Protein AF-A0A5C9BZX3-F1 (afdb_monomer)

Structure (mmCIF, N/CA/C/O backbone):
data_AF-A0A5C9BZX3-F1
#
_entry.id   AF-A0A5C9BZX3-F1
#
loop_
_atom_site.group_PDB
_atom_site.id
_atom_site.type_symbol
_atom_site.label_atom_id
_atom_site.label_alt_id
_atom_site.label_comp_id
_atom_site.label_asym_id
_atom_site.label_entity_id
_atom_site.label_seq_id
_atom_site.pdbx_PDB_ins_code
_atom_site.Cartn_x
_atom_site.Cartn_y
_atom_site.Cartn_z
_atom_site.occupancy
_atom_site.B_iso_or_equiv
_atom_site.auth_seq_id
_atom_site.auth_comp_id
_atom_site.auth_asym_id
_atom_site.auth_atom_id
_atom_site.pdbx_PDB_model_num
ATOM 1 N N . LEU A 1 1 ? -13.159 3.034 33.542 1.00 77.69 1 LEU A N 1
ATOM 2 C CA . LEU A 1 1 ? -13.003 3.733 34.839 1.00 77.69 1 LEU A CA 1
ATOM 3 C C . LEU A 1 1 ? -12.053 2.926 35.708 1.00 77.69 1 LEU A C 1
ATOM 5 O O . LEU A 1 1 ? -12.231 1.717 35.798 1.00 77.69 1 LEU A O 1
ATOM 9 N N . GLU A 1 2 ? -11.018 3.555 36.264 1.00 77.38 2 GLU A N 1
ATOM 10 C CA . GLU A 1 2 ? -10.051 2.894 37.152 1.00 77.38 2 GLU A CA 1
ATOM 11 C C . GLU A 1 2 ? -10.348 3.254 38.601 1.00 77.38 2 GLU A C 1
ATOM 13 O O . GLU A 1 2 ? -10.505 4.427 38.931 1.00 77.38 2 GLU A O 1
ATOM 18 N N . VAL A 1 3 ? -10.461 2.235 39.448 1.00 76.75 3 VAL A N 1
ATOM 19 C CA . VAL A 1 3 ? -10.886 2.379 40.839 1.00 76.75 3 VAL A CA 1
ATOM 20 C C . VAL A 1 3 ? -9.909 1.618 41.717 1.00 76.75 3 VAL A C 1
ATOM 22 O O . VAL A 1 3 ? -9.543 0.479 41.426 1.00 76.75 3 VAL A O 1
ATOM 25 N N . THR A 1 4 ? -9.462 2.247 42.799 1.00 78.81 4 THR A N 1
ATOM 26 C CA . THR A 1 4 ? -8.576 1.594 43.770 1.00 78.81 4 THR A CA 1
ATOM 27 C C . THR A 1 4 ? -9.329 0.512 44.545 1.00 78.81 4 THR A C 1
ATOM 29 O O . THR A 1 4 ? -10.531 0.638 44.785 1.00 78.81 4 THR A O 1
ATOM 32 N N . ALA A 1 5 ? -8.632 -0.535 44.999 1.00 70.56 5 ALA A N 1
ATOM 33 C CA . ALA A 1 5 ? -9.259 -1.623 45.762 1.00 70.56 5 ALA A CA 1
ATOM 34 C C . ALA A 1 5 ? -10.032 -1.122 47.005 1.00 70.56 5 ALA A C 1
ATOM 36 O O . ALA A 1 5 ? -11.088 -1.649 47.341 1.00 70.56 5 ALA A O 1
ATOM 37 N N . ALA A 1 6 ? -9.558 -0.043 47.641 1.00 73.75 6 ALA A N 1
ATOM 38 C CA . ALA A 1 6 ? -10.208 0.586 48.793 1.00 73.75 6 ALA A CA 1
ATOM 39 C C . ALA A 1 6 ? -11.551 1.271 48.463 1.00 73.75 6 ALA A C 1
ATOM 41 O O . ALA A 1 6 ? -12.375 1.486 49.351 1.00 73.75 6 ALA A O 1
ATOM 42 N N . GLN A 1 7 ? -11.783 1.631 47.198 1.00 75.00 7 GLN A N 1
ATOM 43 C CA . GLN A 1 7 ? -13.000 2.303 46.732 1.00 75.00 7 GLN A CA 1
ATOM 44 C C . GLN A 1 7 ? -13.955 1.362 45.985 1.00 75.00 7 GLN A C 1
ATOM 46 O O . GLN A 1 7 ? -15.077 1.763 45.685 1.00 75.00 7 GLN A O 1
ATOM 51 N N . ALA A 1 8 ? -13.558 0.108 45.740 1.00 70.50 8 ALA A N 1
ATOM 52 C CA . ALA A 1 8 ? -14.350 -0.874 44.997 1.00 70.50 8 ALA A CA 1
ATOM 53 C C . ALA A 1 8 ? -15.728 -1.155 45.631 1.00 70.50 8 ALA A C 1
ATOM 55 O O . ALA A 1 8 ? -16.701 -1.353 44.914 1.00 70.50 8 ALA A O 1
ATOM 56 N N . ALA A 1 9 ? -15.847 -1.084 46.963 1.00 75.31 9 ALA A N 1
ATOM 57 C CA . ALA A 1 9 ? -17.119 -1.265 47.676 1.00 75.31 9 ALA A CA 1
ATOM 58 C C . ALA A 1 9 ? -18.131 -0.116 47.473 1.00 75.31 9 ALA A C 1
ATOM 60 O O . ALA A 1 9 ? -19.289 -0.250 47.853 1.00 75.31 9 ALA A O 1
ATOM 61 N N . LYS A 1 10 ? -17.702 1.021 46.905 1.00 79.38 10 LYS A N 1
ATOM 62 C CA . LYS A 1 10 ? -18.558 2.184 46.604 1.00 79.38 10 LYS A CA 1
ATOM 63 C C . LYS A 1 10 ? -19.011 2.222 45.143 1.00 79.38 10 LYS A C 1
ATOM 65 O O . LYS A 1 10 ? -19.622 3.203 44.726 1.00 79.38 10 LYS A O 1
ATOM 70 N N . ILE A 1 11 ? -18.667 1.199 44.362 1.00 79.12 11 ILE A N 1
ATOM 71 C CA . ILE A 1 11 ? -19.016 1.128 42.948 1.00 79.12 11 ILE A CA 1
ATOM 72 C C . ILE A 1 11 ? -20.469 0.665 42.803 1.00 79.12 11 ILE A C 1
ATOM 74 O O . ILE A 1 11 ? -20.848 -0.324 43.436 1.00 79.12 11 ILE A O 1
ATOM 78 N N . PRO A 1 12 ? -21.284 1.361 41.993 1.00 82.69 12 PRO A N 1
ATOM 79 C CA . PRO A 1 12 ? -22.653 0.942 41.733 1.00 82.69 12 PRO A CA 1
ATOM 80 C C . PRO A 1 12 ? -22.733 -0.463 41.100 1.00 82.69 12 PRO A C 1
ATOM 82 O O . PRO A 1 12 ? -21.843 -0.835 40.329 1.00 82.69 12 PRO A O 1
ATOM 85 N N . PRO A 1 13 ? -23.776 -1.262 41.395 1.00 80.62 13 PRO A N 1
ATOM 86 C CA . PRO A 1 13 ? -23.888 -2.650 40.933 1.00 80.62 13 PRO A CA 1
ATOM 87 C C . PRO A 1 13 ? -24.001 -2.796 39.407 1.00 80.62 13 PRO A C 1
ATOM 89 O O . PRO A 1 13 ? -23.706 -3.861 38.872 1.00 80.62 13 PRO A O 1
ATOM 92 N N . GLU A 1 14 ? -24.410 -1.745 38.698 1.00 81.88 14 GLU A N 1
ATOM 93 C CA . GLU A 1 14 ? -24.511 -1.713 37.238 1.00 81.88 14 GLU A CA 1
ATOM 94 C C . GLU A 1 14 ? -23.150 -1.641 36.525 1.00 81.88 14 GLU A C 1
ATOM 96 O O . GLU A 1 14 ? -23.068 -1.845 35.313 1.00 81.88 14 GLU A O 1
ATOM 101 N N . TYR A 1 15 ? -22.065 -1.379 37.258 1.00 84.00 15 TYR A N 1
ATOM 102 C CA . TYR A 1 15 ? -20.719 -1.338 36.699 1.00 84.00 15 TYR A CA 1
ATOM 103 C C . TYR A 1 15 ? -20.183 -2.754 36.488 1.00 84.00 15 TYR A C 1
ATOM 105 O O . TYR A 1 15 ? -20.087 -3.566 37.408 1.00 84.00 15 TYR A O 1
ATOM 113 N N . ILE A 1 16 ? -19.734 -3.031 35.269 1.00 81.44 16 ILE A N 1
ATOM 114 C CA . ILE A 1 16 ? -19.187 -4.331 34.893 1.00 81.44 16 ILE A CA 1
ATOM 115 C C . ILE A 1 16 ? -17.670 -4.294 35.085 1.00 81.44 16 ILE A C 1
ATOM 117 O O . ILE A 1 16 ? -16.977 -3.431 34.539 1.00 81.44 16 ILE A O 1
ATOM 121 N N . ARG A 1 17 ? -17.124 -5.239 35.854 1.00 83.94 17 ARG A N 1
ATOM 122 C CA . ARG A 1 17 ? -15.674 -5.369 36.063 1.00 83.94 17 ARG A CA 1
ATOM 123 C C . ARG A 1 17 ? -15.014 -5.907 34.785 1.00 83.94 17 ARG A C 1
ATOM 125 O O . ARG A 1 17 ? -15.375 -6.983 34.319 1.00 83.94 17 ARG A O 1
ATOM 132 N N . LYS A 1 18 ? -14.052 -5.170 34.218 1.00 82.81 18 LYS A N 1
ATOM 133 C CA . LYS A 1 18 ? -13.367 -5.517 32.954 1.00 82.81 18 LYS A CA 1
ATOM 134 C C . LYS A 1 18 ? -11.996 -6.165 33.163 1.00 82.81 18 LYS A C 1
ATOM 136 O O . LYS A 1 18 ? -11.603 -7.022 32.382 1.00 82.81 18 LYS A O 1
ATOM 141 N N . GLN A 1 19 ? -11.244 -5.732 34.177 1.00 80.69 19 GLN A N 1
ATOM 142 C CA . GLN A 1 19 ? -9.880 -6.215 34.430 1.00 80.69 19 GLN A CA 1
ATOM 143 C C . GLN A 1 19 ? -9.478 -5.990 35.893 1.00 80.69 19 GLN A C 1
ATOM 145 O O . GLN A 1 19 ? -9.789 -4.944 36.467 1.00 80.69 19 GLN A O 1
ATOM 150 N N . THR A 1 20 ? -8.738 -6.937 36.474 1.00 80.31 20 THR A N 1
ATOM 151 C CA . THR A 1 20 ? -8.126 -6.809 37.806 1.00 80.31 20 THR A CA 1
ATOM 152 C C . THR A 1 20 ? -6.624 -6.567 37.659 1.00 80.31 20 THR A C 1
ATOM 154 O O . THR A 1 20 ? -5.940 -7.328 36.978 1.00 80.31 20 THR A O 1
ATOM 157 N N . LEU A 1 21 ? -6.107 -5.513 38.292 1.00 81.94 21 LEU A N 1
ATOM 158 C CA . LEU A 1 21 ? -4.680 -5.193 38.378 1.00 81.94 21 LEU A CA 1
ATOM 159 C C . LEU A 1 21 ? -4.207 -5.289 39.837 1.00 81.94 21 LEU A C 1
ATOM 161 O O . LEU A 1 21 ? -5.012 -5.339 40.763 1.00 81.94 21 LEU A O 1
ATOM 165 N N . LYS A 1 22 ? -2.883 -5.280 40.052 1.00 79.00 22 LYS A N 1
ATOM 166 C CA . LYS A 1 22 ? -2.246 -5.552 41.357 1.00 79.00 22 LYS A CA 1
ATOM 167 C C . LYS A 1 22 ? -2.773 -4.691 42.522 1.00 79.00 22 LYS A C 1
ATOM 169 O O . LYS A 1 22 ? -2.808 -5.186 43.638 1.00 79.00 22 LYS A O 1
ATOM 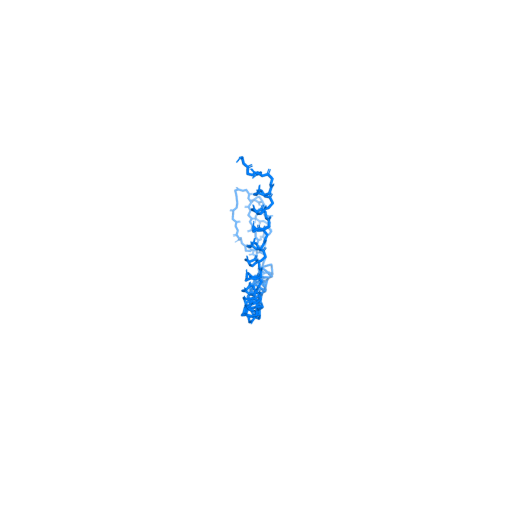174 N N . ASN A 1 23 ? -3.201 -3.449 42.263 1.00 78.62 23 ASN A N 1
ATOM 175 C CA . ASN A 1 23 ? -3.700 -2.508 43.284 1.00 78.62 23 ASN A CA 1
ATOM 176 C C . ASN A 1 23 ? -5.023 -1.803 42.902 1.00 78.62 23 ASN A C 1
ATOM 178 O O . ASN A 1 23 ? -5.505 -0.940 43.640 1.00 78.62 23 ASN A O 1
ATOM 182 N N . GLN A 1 24 ? -5.595 -2.114 41.736 1.00 81.25 24 GLN A N 1
ATOM 183 C CA . GLN A 1 24 ? -6.734 -1.384 41.176 1.00 81.25 24 GLN A CA 1
ATOM 184 C C . GLN A 1 24 ? -7.563 -2.258 40.241 1.00 81.25 24 GLN A C 1
ATOM 186 O O . GLN A 1 24 ? -7.097 -3.269 39.719 1.00 81.25 24 GLN A O 1
ATOM 191 N N . GLU A 1 25 ? -8.789 -1.833 39.992 1.00 82.94 25 GLU A N 1
ATOM 192 C CA . GLU A 1 25 ? -9.759 -2.551 39.183 1.00 82.94 25 GLU A CA 1
ATOM 193 C C . GLU A 1 25 ? -10.325 -1.629 38.116 1.00 82.94 25 GLU A C 1
ATOM 195 O O . GLU A 1 25 ? -10.568 -0.441 38.346 1.00 82.94 25 GLU A O 1
ATOM 200 N N . ARG A 1 26 ? -10.523 -2.183 36.921 1.00 84.69 26 ARG A N 1
ATOM 201 C CA . ARG A 1 26 ? -11.172 -1.483 35.820 1.00 84.69 26 ARG A CA 1
ATOM 202 C C . ARG A 1 26 ? -12.630 -1.883 35.745 1.00 84.69 26 ARG A C 1
ATOM 204 O O . ARG A 1 26 ? -12.943 -3.068 35.643 1.00 84.69 26 ARG A O 1
ATOM 211 N N . PHE A 1 27 ? -13.492 -0.880 35.701 1.00 84.50 27 PHE A N 1
ATOM 212 C CA . PHE A 1 27 ? -14.922 -1.024 35.478 1.00 84.50 27 PHE A CA 1
ATOM 213 C C . PHE A 1 27 ? -15.352 -0.284 34.212 1.00 84.50 27 PHE A C 1
ATOM 215 O O . PHE A 1 27 ? -14.737 0.717 33.816 1.00 84.50 27 PHE A O 1
ATOM 222 N N . ILE A 1 28 ? -16.418 -0.775 33.595 1.00 85.75 28 ILE A N 1
ATOM 223 C CA . ILE A 1 28 ? -17.091 -0.164 32.452 1.00 85.75 28 ILE A CA 1
ATOM 224 C C . ILE A 1 28 ? -18.584 -0.049 32.765 1.00 85.75 28 ILE A C 1
ATOM 226 O O . ILE A 1 28 ? -19.159 -0.954 33.371 1.00 85.75 28 ILE A O 1
ATOM 230 N N . THR A 1 29 ? -19.201 1.070 32.391 1.00 89.06 29 THR A N 1
ATOM 231 C CA . THR A 1 29 ? -20.659 1.214 32.487 1.00 89.06 29 THR A CA 1
ATOM 232 C C . THR A 1 29 ? -21.321 0.589 31.258 1.00 89.06 29 THR A C 1
ATOM 234 O O . THR A 1 29 ? -20.665 0.463 30.217 1.00 89.06 29 THR A O 1
ATOM 237 N N . PRO A 1 30 ? -22.602 0.196 31.337 1.00 87.50 30 PRO A N 1
ATOM 238 C CA . PRO A 1 30 ? -23.334 -0.303 30.179 1.00 87.50 30 PRO A CA 1
ATOM 239 C C . PRO A 1 30 ? -23.306 0.677 28.999 1.00 87.50 30 PRO A C 1
ATOM 241 O O . PRO A 1 30 ? -23.026 0.249 27.882 1.00 87.50 30 PRO A O 1
ATOM 244 N N . GLU A 1 31 ? -23.465 1.987 29.238 1.00 87.31 31 GLU A N 1
ATOM 245 C CA . GLU A 1 31 ? -23.425 2.977 28.152 1.00 87.31 31 GLU A CA 1
ATOM 246 C C . GLU A 1 31 ? -22.038 3.033 27.502 1.00 87.31 31 GLU A C 1
ATOM 248 O O . GLU A 1 31 ? -21.917 3.034 26.279 1.00 87.31 31 GLU A O 1
ATOM 253 N N . LEU A 1 32 ? -20.964 3.030 28.305 1.00 88.31 32 LEU A N 1
ATOM 254 C CA . LEU A 1 32 ? -19.596 3.025 27.778 1.00 88.31 32 LEU A CA 1
ATOM 255 C C . LEU A 1 32 ? -19.292 1.760 26.971 1.00 88.31 32 LEU A C 1
ATOM 257 O O . LEU A 1 32 ? -18.538 1.834 26.003 1.00 88.31 32 LEU A O 1
ATOM 261 N N . LYS A 1 33 ? -19.878 0.617 27.340 1.00 86.44 33 LYS A N 1
ATOM 262 C CA . LYS A 1 33 ? -19.743 -0.628 26.580 1.00 86.44 33 LYS A CA 1
ATOM 263 C C . LYS A 1 33 ? -20.443 -0.540 25.221 1.00 86.44 33 LYS A C 1
ATOM 265 O O . LYS A 1 33 ? -19.852 -0.933 24.222 1.00 86.44 33 LYS A O 1
ATOM 270 N N . GLU A 1 34 ? -21.643 0.034 25.159 1.00 90.62 34 GLU A N 1
ATOM 271 C CA . GLU A 1 34 ? -22.340 0.267 23.884 1.00 90.62 34 GLU A CA 1
ATOM 272 C C . GLU A 1 34 ? -21.556 1.207 22.957 1.00 90.62 34 GLU A C 1
ATOM 274 O O . GLU A 1 34 ? -21.471 0.968 21.749 1.00 90.62 34 GLU A O 1
ATOM 279 N N . TYR A 1 35 ? -20.946 2.260 23.511 1.00 91.88 35 TYR A N 1
ATOM 280 C CA . TYR A 1 35 ? -20.063 3.138 22.745 1.00 91.88 35 TYR A CA 1
ATOM 281 C C . TYR A 1 35 ? -18.789 2.419 22.279 1.00 91.88 35 TYR A C 1
ATOM 283 O O . TYR A 1 35 ? -18.424 2.584 21.116 1.00 91.88 35 TYR A O 1
ATOM 291 N N . GLU A 1 36 ? -18.142 1.612 23.132 1.00 90.94 36 GLU A N 1
ATOM 292 C CA . GLU A 1 36 ? -16.965 0.798 22.767 1.00 90.94 36 GLU A CA 1
ATOM 293 C C . GLU A 1 36 ? -17.299 -0.128 21.585 1.00 90.94 36 GLU A C 1
ATOM 295 O O . GLU A 1 36 ? -16.617 -0.087 20.561 1.00 90.94 36 GLU A O 1
ATOM 300 N N . ASP A 1 37 ? -18.412 -0.864 21.660 1.00 92.88 37 ASP A N 1
ATOM 301 C CA . ASP A 1 37 ? -18.866 -1.759 20.589 1.00 92.88 37 ASP A CA 1
ATOM 302 C C . ASP A 1 37 ? -19.183 -0.997 19.290 1.00 92.88 37 ASP A C 1
ATOM 304 O O . ASP A 1 37 ? -18.882 -1.459 18.185 1.00 92.88 37 ASP A O 1
ATOM 308 N N . LYS A 1 38 ? -19.789 0.193 19.394 1.00 94.44 38 LYS A N 1
ATOM 309 C CA . LYS A 1 38 ? -20.096 1.038 18.232 1.00 94.44 38 LYS A CA 1
ATOM 310 C C . LYS A 1 38 ? -18.829 1.555 17.553 1.00 94.44 38 LYS A C 1
ATOM 312 O O . LYS A 1 38 ? -18.795 1.594 16.321 1.00 94.44 38 LYS A O 1
ATOM 317 N N . VAL A 1 39 ? -17.828 1.961 18.335 1.00 95.62 39 VAL A N 1
ATOM 318 C CA . VAL A 1 39 ? -16.528 2.421 17.829 1.00 95.62 39 VAL A CA 1
ATOM 319 C C . VAL A 1 39 ? -15.801 1.271 17.147 1.00 95.62 39 VAL A C 1
ATOM 321 O O . VAL A 1 39 ? -15.449 1.417 15.982 1.00 95.62 39 VAL A O 1
ATOM 324 N N . LEU A 1 40 ? -15.698 0.106 17.792 1.00 95.12 40 LEU A N 1
ATOM 325 C CA . LEU A 1 40 ? -15.053 -1.078 17.214 1.00 95.12 40 LEU A CA 1
ATOM 326 C C . LEU A 1 40 ? -15.676 -1.467 15.866 1.00 95.12 40 LEU A C 1
ATOM 328 O O . LEU A 1 40 ? -14.979 -1.604 14.865 1.00 95.12 40 LEU A O 1
ATOM 332 N N . ARG A 1 41 ? -17.012 -1.526 15.784 1.00 96.06 41 ARG A N 1
ATOM 333 C CA . ARG A 1 41 ? -17.712 -1.794 14.513 1.00 96.06 41 ARG A CA 1
ATOM 334 C C . ARG A 1 41 ? -17.510 -0.702 13.465 1.00 96.06 41 ARG A C 1
ATOM 336 O O . ARG A 1 41 ? -17.691 -0.948 12.272 1.00 96.06 41 ARG A O 1
ATOM 343 N N . ALA A 1 42 ? -17.292 0.545 13.874 1.00 96.31 42 ALA 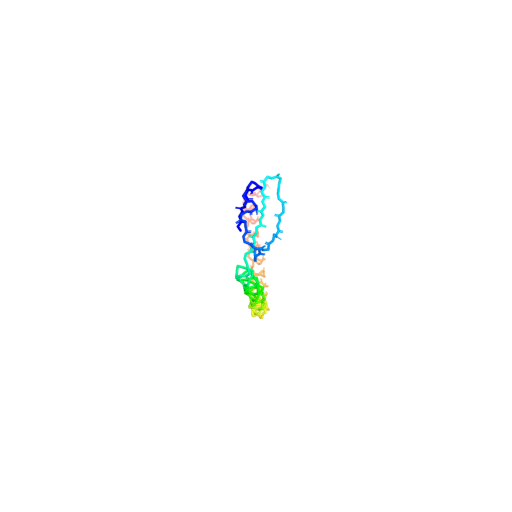A N 1
ATOM 344 C CA . ALA A 1 42 ? -17.006 1.630 12.941 1.00 96.31 42 ALA A CA 1
ATOM 345 C C . ALA A 1 42 ? -15.579 1.518 12.395 1.00 96.31 42 ALA A C 1
ATOM 347 O O . ALA A 1 42 ? -15.403 1.667 11.189 1.00 96.31 42 ALA A O 1
ATOM 348 N N . GLU A 1 43 ? -14.608 1.190 13.247 1.00 96.88 43 GLU A N 1
ATOM 349 C CA . GLU A 1 43 ? -13.218 0.942 12.858 1.00 96.88 43 GLU A CA 1
ATOM 350 C C . GLU A 1 43 ? -13.116 -0.244 11.895 1.00 96.88 43 GLU A C 1
ATOM 352 O O . GLU A 1 43 ? -12.569 -0.090 10.807 1.00 96.88 43 GLU A O 1
ATOM 357 N N . GLU A 1 44 ? -13.745 -1.380 12.210 1.00 97.00 44 GLU A N 1
ATOM 358 C CA . GLU A 1 44 ? -13.772 -2.553 11.324 1.00 97.00 44 GLU A CA 1
ATOM 359 C C . GLU A 1 44 ? -14.333 -2.218 9.932 1.00 97.00 44 GLU A C 1
ATOM 361 O O . GLU A 1 44 ? -13.762 -2.593 8.905 1.00 97.00 44 GLU A O 1
ATOM 366 N N . ARG A 1 45 ? -15.441 -1.465 9.880 1.00 97.50 45 ARG A N 1
ATOM 367 C CA . ARG A 1 45 ? -16.043 -1.024 8.612 1.00 97.50 45 ARG A CA 1
ATOM 368 C C . ARG A 1 45 ? -15.151 -0.044 7.861 1.00 97.50 45 ARG A C 1
ATOM 370 O O . ARG A 1 45 ? -15.065 -0.137 6.639 1.00 97.50 45 ARG A O 1
ATOM 377 N N . ALA A 1 46 ? -14.505 0.880 8.568 1.00 97.75 46 ALA A N 1
ATOM 378 C CA . ALA A 1 46 ? -13.588 1.837 7.967 1.00 97.75 46 ALA A CA 1
ATOM 379 C C . ALA A 1 46 ? -12.392 1.119 7.331 1.00 97.75 46 ALA A C 1
ATOM 381 O O . ALA A 1 46 ? -12.105 1.353 6.160 1.00 97.75 46 ALA A O 1
ATOM 382 N N . THR A 1 47 ? -11.767 0.182 8.049 1.00 98.06 47 THR A N 1
ATOM 383 C CA . THR A 1 47 ? -10.656 -0.626 7.529 1.00 98.06 47 THR A CA 1
ATOM 384 C C . THR A 1 47 ? -11.082 -1.483 6.338 1.00 98.06 47 THR A C 1
ATOM 386 O O . THR A 1 47 ? -10.368 -1.548 5.340 1.00 98.06 47 THR A O 1
ATOM 389 N N . SER A 1 48 ? -12.263 -2.109 6.394 1.00 98.25 48 SER A N 1
ATOM 390 C CA . SER A 1 48 ? -12.780 -2.886 5.260 1.00 98.25 48 SER A CA 1
ATOM 391 C C . SER A 1 48 ? -12.972 -2.019 4.014 1.00 98.25 48 SER A C 1
ATOM 393 O O . SER A 1 48 ? -12.593 -2.427 2.917 1.00 98.25 48 SER A O 1
ATOM 395 N N . LEU A 1 49 ? -13.544 -0.822 4.175 1.00 98.38 49 LEU A N 1
ATOM 396 C CA . LEU A 1 49 ? -13.768 0.107 3.070 1.00 98.38 49 LEU A CA 1
ATOM 397 C C . LEU A 1 49 ? -12.446 0.638 2.504 1.00 98.38 49 LEU A C 1
ATOM 399 O O . LEU A 1 49 ? -12.286 0.730 1.290 1.00 98.38 49 LEU A O 1
ATOM 403 N N . GLU A 1 50 ? -11.485 0.963 3.367 1.00 98.50 50 GLU A N 1
ATOM 404 C CA . GLU A 1 5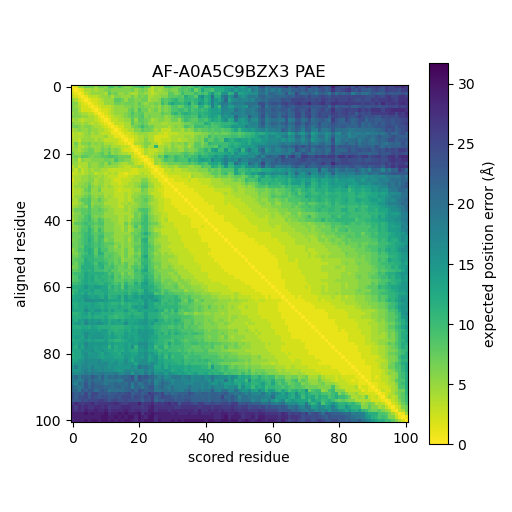0 ? -10.150 1.385 2.947 1.00 98.50 50 GLU A CA 1
ATOM 405 C C . GLU A 1 50 ? -9.467 0.300 2.108 1.00 98.50 50 GLU A C 1
ATOM 407 O O . GLU A 1 50 ? -8.948 0.593 1.029 1.00 98.50 50 GLU A O 1
ATOM 412 N N . GLN A 1 51 ? -9.530 -0.960 2.545 1.00 98.38 51 GLN A N 1
ATOM 413 C CA . GLN A 1 51 ? -8.955 -2.081 1.807 1.00 98.38 51 GLN A CA 1
ATOM 414 C C . GLN A 1 51 ? -9.620 -2.268 0.436 1.00 98.38 51 GLN A C 1
ATOM 416 O O . GLN A 1 51 ? -8.929 -2.525 -0.553 1.00 98.38 51 GLN A O 1
ATOM 421 N N . GLU A 1 52 ? -10.944 -2.123 0.360 1.00 98.56 52 GLU A N 1
ATOM 422 C CA . GLU A 1 52 ? -11.694 -2.188 -0.897 1.00 98.56 52 GLU A CA 1
ATOM 423 C C . GLU A 1 52 ? -11.261 -1.077 -1.863 1.00 98.56 52 GLU A C 1
ATOM 425 O O . GLU A 1 52 ? -10.881 -1.354 -3.004 1.00 98.56 52 GLU A O 1
ATOM 430 N N . LEU A 1 53 ? -11.241 0.172 -1.391 1.00 98.50 53 LEU A N 1
ATOM 431 C CA . LEU A 1 53 ? -10.830 1.332 -2.183 1.00 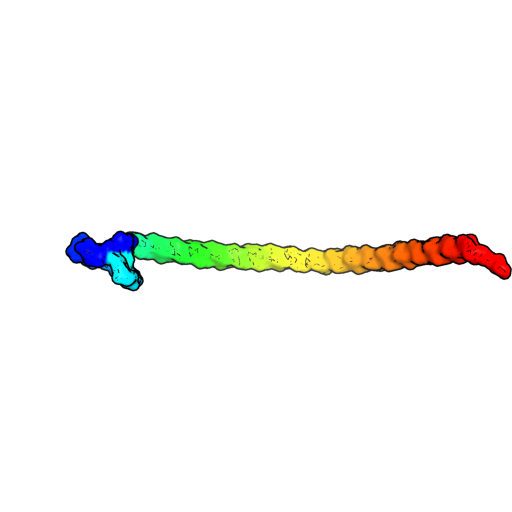98.50 53 LEU A CA 1
ATOM 432 C C . LEU A 1 53 ? -9.376 1.217 -2.646 1.00 98.50 53 LEU A C 1
ATOM 434 O O . LEU A 1 53 ? -9.063 1.517 -3.801 1.00 98.50 53 LEU A O 1
ATOM 438 N N . PHE A 1 54 ? -8.490 0.749 -1.769 1.00 98.50 54 PHE A N 1
ATOM 439 C CA . PHE A 1 54 ? -7.088 0.528 -2.090 1.00 98.50 54 PHE A CA 1
ATOM 440 C C . PHE A 1 54 ? -6.917 -0.549 -3.164 1.00 98.50 54 PHE A C 1
ATOM 442 O O . PHE A 1 54 ? -6.175 -0.346 -4.127 1.00 98.50 54 PHE A O 1
ATOM 449 N N . ASN A 1 55 ? -7.635 -1.668 -3.055 1.00 98.44 55 ASN A N 1
ATOM 450 C CA . ASN A 1 55 ? -7.601 -2.724 -4.065 1.00 98.44 55 ASN A CA 1
ATOM 451 C C . ASN A 1 55 ? -8.139 -2.222 -5.412 1.00 98.44 55 ASN A C 1
ATOM 453 O O . ASN A 1 55 ? -7.487 -2.412 -6.438 1.00 98.44 55 ASN A O 1
ATOM 457 N N . ALA A 1 56 ? -9.259 -1.495 -5.417 1.00 98.31 56 ALA A N 1
ATOM 458 C CA . ALA A 1 56 ? -9.806 -0.895 -6.631 1.00 98.31 56 ALA A CA 1
ATOM 459 C C . ALA A 1 56 ? -8.826 0.099 -7.283 1.00 98.31 56 ALA A C 1
ATOM 461 O O . ALA A 1 56 ? -8.675 0.131 -8.507 1.00 98.31 56 ALA A O 1
ATOM 462 N N . LEU A 1 57 ? -8.118 0.899 -6.479 1.00 97.94 57 LEU A N 1
ATOM 463 C CA . LEU A 1 57 ? -7.069 1.788 -6.973 1.00 97.94 57 LEU A CA 1
ATOM 464 C C . LEU A 1 57 ? -5.909 0.998 -7.590 1.00 97.94 57 LEU A C 1
ATOM 466 O O . LEU A 1 57 ? -5.451 1.349 -8.679 1.00 97.94 57 LEU A O 1
ATOM 470 N N . ARG A 1 58 ? -5.452 -0.072 -6.932 1.00 98.06 58 ARG A N 1
ATOM 471 C CA . ARG A 1 58 ? -4.382 -0.934 -7.451 1.00 98.06 58 ARG A CA 1
ATOM 472 C C . ARG A 1 58 ? -4.744 -1.543 -8.796 1.00 98.06 58 ARG A C 1
ATOM 474 O O . ARG A 1 58 ? -3.916 -1.486 -9.697 1.00 98.06 58 ARG A O 1
ATOM 481 N N . GLU A 1 59 ? -5.966 -2.043 -8.957 1.00 97.69 59 GLU A N 1
ATOM 482 C CA . GLU A 1 59 ? -6.438 -2.581 -10.238 1.00 97.69 59 GLU A CA 1
ATOM 483 C C . GLU A 1 59 ? -6.434 -1.511 -11.333 1.00 97.69 59 GLU A C 1
ATOM 485 O O . GLU A 1 59 ? -5.911 -1.723 -12.428 1.00 97.69 59 GLU A O 1
ATOM 490 N N . ARG A 1 60 ? -6.914 -0.299 -11.027 1.00 96.44 60 ARG A N 1
ATOM 491 C CA . ARG A 1 60 ? -6.864 0.825 -11.974 1.00 96.44 60 ARG A CA 1
ATOM 492 C C . ARG A 1 60 ? -5.434 1.163 -12.381 1.00 96.44 60 ARG A C 1
ATOM 494 O O . ARG A 1 60 ? -5.181 1.362 -13.564 1.00 96.44 60 ARG A O 1
ATOM 501 N N . VAL A 1 61 ? -4.491 1.199 -11.444 1.00 95.81 61 VAL A N 1
ATOM 502 C CA . VAL A 1 61 ? -3.071 1.433 -11.759 1.00 95.81 61 VAL A CA 1
ATOM 503 C C . VAL A 1 61 ? -2.495 0.270 -12.570 1.00 95.81 61 VAL A C 1
ATOM 505 O O . VAL A 1 61 ? -1.760 0.502 -13.531 1.00 95.81 61 VAL A O 1
ATOM 508 N N . ALA A 1 62 ? -2.875 -0.970 -12.254 1.00 96.62 62 ALA A N 1
ATOM 509 C CA . ALA A 1 62 ? -2.418 -2.162 -12.958 1.00 96.62 62 ALA A CA 1
ATOM 510 C C . ALA A 1 62 ? -2.779 -2.132 -14.451 1.00 96.62 62 ALA A C 1
ATOM 512 O O . ALA A 1 62 ? -1.964 -2.560 -15.270 1.00 96.62 62 ALA A O 1
ATOM 513 N N . THR A 1 63 ? -3.913 -1.535 -14.838 1.00 96.94 63 THR A N 1
ATOM 514 C CA . THR A 1 63 ? -4.263 -1.358 -16.264 1.00 96.94 63 THR A CA 1
ATOM 515 C C . THR A 1 63 ? -3.250 -0.520 -17.053 1.00 96.94 63 THR A C 1
ATOM 517 O O . THR A 1 63 ? -3.099 -0.710 -18.258 1.00 96.94 63 THR A O 1
ATOM 520 N N . ALA A 1 64 ? -2.490 0.361 -16.395 1.00 96.44 64 ALA A N 1
ATOM 521 C CA . ALA A 1 64 ? -1.448 1.156 -17.041 1.00 96.44 64 ALA A CA 1
ATOM 522 C 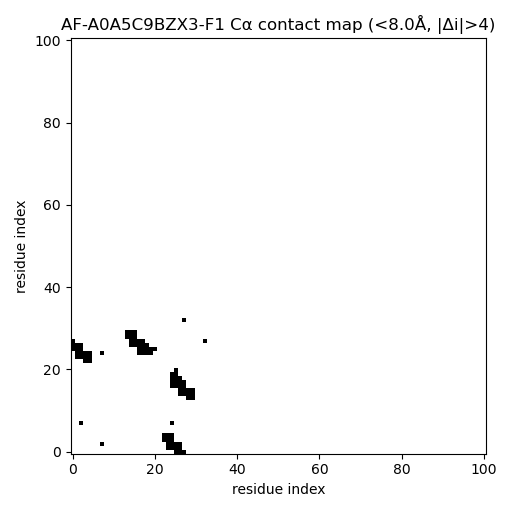C . ALA A 1 64 ? -0.112 0.402 -17.194 1.00 96.44 64 ALA A C 1
ATOM 524 O O . ALA A 1 64 ? 0.789 0.896 -17.875 1.00 96.44 64 ALA A O 1
ATOM 525 N N . THR A 1 65 ? 0.025 -0.789 -16.599 1.00 96.56 65 THR A N 1
ATOM 526 C CA . THR A 1 65 ? 1.287 -1.550 -16.551 1.00 96.56 65 THR A CA 1
ATOM 527 C C . THR A 1 65 ? 1.833 -1.860 -17.937 1.00 96.56 65 THR A C 1
ATOM 529 O O . THR A 1 65 ? 3.026 -1.695 -18.166 1.00 96.56 65 THR A O 1
ATOM 532 N N . ALA A 1 66 ? 0.979 -2.283 -18.874 1.00 95.81 66 ALA A N 1
ATOM 533 C CA . ALA A 1 66 ? 1.415 -2.615 -20.230 1.00 95.81 66 ALA A CA 1
ATOM 534 C C . ALA A 1 66 ? 2.037 -1.400 -20.935 1.00 95.81 66 ALA A C 1
ATOM 536 O O . ALA A 1 66 ? 3.124 -1.500 -21.498 1.00 95.81 66 ALA A O 1
ATOM 537 N N . ARG A 1 67 ? 1.392 -0.231 -20.818 1.00 97.06 67 ARG A N 1
ATOM 538 C CA . ARG A 1 67 ? 1.904 1.029 -21.370 1.00 97.06 67 ARG A CA 1
ATOM 539 C C . ARG A 1 67 ? 3.245 1.412 -20.741 1.00 97.06 67 ARG A C 1
ATOM 541 O O . ARG A 1 67 ? 4.161 1.786 -21.459 1.00 97.06 67 ARG A O 1
ATOM 548 N N . LEU A 1 68 ? 3.365 1.302 -19.416 1.00 96.94 68 LEU A N 1
ATOM 549 C CA . LEU A 1 68 ? 4.609 1.617 -18.705 1.00 96.94 68 LEU A CA 1
ATOM 550 C C . LEU A 1 68 ? 5.755 0.684 -19.109 1.00 96.94 68 LEU A C 1
ATOM 552 O O . LEU A 1 68 ? 6.861 1.161 -19.339 1.00 96.94 68 LEU A O 1
ATOM 556 N N . LYS A 1 69 ? 5.486 -0.621 -19.239 1.00 97.38 69 LYS A N 1
ATOM 557 C CA . LYS A 1 69 ? 6.476 -1.601 -19.706 1.00 97.38 69 LYS A CA 1
ATOM 558 C C . LYS A 1 69 ? 6.941 -1.297 -21.123 1.00 97.38 69 LYS A C 1
ATOM 560 O O . LYS A 1 69 ? 8.136 -1.194 -21.338 1.00 97.38 69 LYS A O 1
ATOM 565 N N . GLN A 1 70 ? 6.014 -1.033 -22.041 1.00 97.81 70 GLN A N 1
ATOM 566 C CA . GLN A 1 70 ? 6.369 -0.666 -23.411 1.00 97.81 70 GLN A CA 1
ATOM 567 C C . GLN A 1 70 ? 7.260 0.584 -23.459 1.00 97.81 70 GLN A C 1
ATOM 569 O O . GLN A 1 70 ? 8.237 0.624 -24.198 1.00 97.81 70 GLN A O 1
ATOM 574 N N . THR A 1 71 ? 6.944 1.611 -22.663 1.00 97.88 71 THR A N 1
ATOM 575 C CA . THR A 1 71 ? 7.803 2.797 -22.555 1.00 97.88 71 THR A CA 1
ATOM 576 C C . THR A 1 71 ? 9.182 2.448 -21.997 1.00 97.88 71 THR A C 1
ATOM 578 O O . THR A 1 71 ? 10.179 2.945 -22.511 1.00 97.88 71 THR A O 1
ATOM 581 N N . ALA A 1 72 ? 9.251 1.595 -20.973 1.00 97.94 72 ALA A N 1
ATOM 582 C CA . ALA A 1 72 ? 10.514 1.158 -20.391 1.00 97.94 72 ALA A CA 1
ATOM 583 C C . ALA A 1 72 ? 11.373 0.368 -21.390 1.00 97.94 72 ALA A C 1
ATOM 585 O O . ALA A 1 72 ? 12.570 0.624 -21.466 1.00 97.94 72 ALA A O 1
ATOM 586 N N . ASP A 1 73 ? 10.771 -0.517 -22.188 1.00 98.31 73 ASP A N 1
ATOM 587 C CA . ASP A 1 73 ? 11.476 -1.310 -23.202 1.00 98.31 73 ASP A CA 1
ATOM 588 C C . ASP A 1 73 ? 12.119 -0.399 -24.261 1.00 98.31 73 ASP A C 1
ATOM 590 O O . ASP A 1 73 ? 13.314 -0.499 -24.532 1.00 98.31 73 ASP A O 1
ATOM 594 N N . VAL A 1 74 ? 11.360 0.573 -24.782 1.00 98.12 74 VAL A N 1
ATOM 595 C CA . VAL A 1 74 ? 11.880 1.555 -25.752 1.00 98.12 74 VAL A CA 1
ATOM 596 C C . VAL A 1 74 ? 13.001 2.401 -25.144 1.00 98.12 74 VAL A C 1
ATOM 598 O O . VAL A 1 74 ? 14.011 2.661 -25.797 1.00 98.12 74 VAL A O 1
ATOM 601 N N . LEU A 1 75 ? 12.850 2.837 -23.890 1.00 98.19 75 LEU A N 1
ATOM 602 C CA . LEU A 1 75 ? 13.897 3.594 -23.202 1.00 98.19 75 L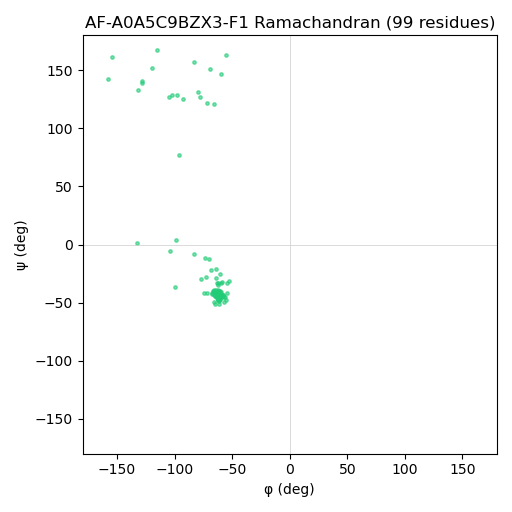EU A CA 1
ATOM 603 C C . LEU A 1 75 ? 15.164 2.760 -22.997 1.00 98.19 75 LEU A C 1
ATOM 605 O O . LEU A 1 75 ? 16.257 3.290 -23.173 1.00 98.19 75 LEU A O 1
ATOM 609 N N . ALA A 1 76 ? 15.029 1.474 -22.670 1.00 98.19 76 ALA A N 1
ATOM 610 C CA . ALA A 1 76 ? 16.161 0.573 -22.493 1.00 98.19 76 ALA A CA 1
ATOM 611 C C . ALA A 1 76 ? 16.941 0.372 -23.802 1.00 98.19 76 ALA A C 1
ATOM 613 O O . ALA A 1 76 ? 18.170 0.399 -23.792 1.00 98.19 76 ALA A O 1
ATOM 614 N N . GLU A 1 77 ? 16.252 0.234 -24.938 1.00 98.25 77 GLU A N 1
ATOM 615 C CA . GLU A 1 77 ? 16.911 0.152 -26.247 1.00 98.25 77 GLU A CA 1
ATOM 616 C C . GLU A 1 77 ? 17.721 1.418 -26.557 1.00 98.25 77 GLU A C 1
ATOM 618 O O . GLU A 1 77 ? 18.887 1.339 -26.953 1.00 98.25 77 GLU A O 1
ATOM 623 N N . VAL A 1 78 ? 17.125 2.593 -26.335 1.00 98.12 78 VAL A N 1
ATOM 624 C CA . VAL A 1 78 ? 17.805 3.880 -26.536 1.00 98.12 78 VAL A CA 1
ATOM 625 C C . VAL A 1 78 ? 19.017 4.014 -25.613 1.00 98.12 78 VAL A C 1
ATOM 627 O O . VAL A 1 78 ? 20.074 4.455 -26.066 1.00 98.12 78 VAL A O 1
ATOM 630 N N . ASP A 1 79 ? 18.885 3.613 -24.349 1.00 98.31 79 ASP A N 1
ATOM 631 C CA . ASP A 1 79 ? 19.961 3.669 -23.359 1.00 98.31 79 ASP A CA 1
ATOM 632 C C . ASP A 1 79 ? 21.152 2.790 -23.769 1.00 98.31 79 ASP A C 1
ATOM 634 O O . ASP A 1 79 ? 22.289 3.262 -23.815 1.00 98.31 79 ASP A O 1
ATOM 638 N N . VAL A 1 80 ? 20.896 1.547 -24.196 1.00 97.88 80 VAL A N 1
ATOM 639 C CA . VAL A 1 80 ? 21.944 0.633 -24.680 1.00 97.88 80 VAL A CA 1
ATOM 640 C C . VAL A 1 80 ? 22.656 1.204 -25.907 1.00 97.88 80 VAL A C 1
ATOM 642 O O . VAL A 1 80 ? 23.888 1.211 -25.961 1.00 97.88 80 VAL A O 1
ATOM 645 N N . LEU A 1 81 ? 21.914 1.724 -26.888 1.00 97.62 81 LEU A N 1
ATOM 646 C CA . LEU A 1 81 ? 22.511 2.321 -28.086 1.00 97.62 81 LEU A CA 1
ATOM 647 C C . LEU A 1 81 ? 23.357 3.560 -27.750 1.00 97.62 81 LEU A C 1
ATOM 649 O O . LEU A 1 81 ? 24.461 3.725 -28.278 1.00 97.62 81 LEU A O 1
ATOM 653 N N . ALA A 1 82 ? 22.874 4.418 -26.849 1.00 97.50 82 ALA A N 1
ATOM 654 C CA . ALA A 1 82 ? 23.598 5.602 -26.398 1.00 97.50 82 ALA A CA 1
ATOM 655 C C . ALA A 1 82 ? 24.870 5.237 -25.614 1.00 97.50 82 ALA A C 1
ATOM 657 O O . ALA A 1 82 ? 25.921 5.862 -25.815 1.00 97.50 82 ALA A O 1
ATOM 658 N N . ALA A 1 83 ? 24.797 4.210 -24.766 1.00 97.06 83 ALA A N 1
ATOM 659 C CA . ALA A 1 83 ? 25.931 3.685 -24.020 1.00 97.06 83 ALA A CA 1
ATOM 660 C C . ALA A 1 83 ? 27.007 3.130 -24.964 1.00 97.06 83 ALA A C 1
ATOM 662 O O . ALA A 1 83 ? 28.173 3.511 -24.848 1.00 97.06 83 ALA A O 1
ATOM 663 N N . LEU A 1 84 ? 26.624 2.323 -25.960 1.00 96.75 84 LEU A N 1
ATOM 664 C CA . LEU A 1 84 ? 27.550 1.785 -26.964 1.00 96.75 84 LEU A CA 1
ATOM 665 C C . LEU A 1 84 ? 28.226 2.894 -27.783 1.00 96.75 84 LEU A C 1
ATOM 667 O O . LEU A 1 84 ? 29.447 2.895 -27.938 1.00 96.75 84 LEU A O 1
ATOM 671 N N . ALA A 1 85 ? 27.466 3.886 -28.254 1.00 95.25 85 ALA A N 1
ATOM 672 C CA . ALA A 1 85 ? 28.028 5.020 -28.990 1.00 95.25 85 ALA A CA 1
ATOM 673 C C . ALA A 1 85 ? 29.003 5.852 -28.137 1.00 95.25 85 ALA A C 1
ATOM 675 O O . ALA A 1 85 ? 29.972 6.422 -28.647 1.00 95.25 85 ALA A O 1
ATOM 676 N N . THR A 1 86 ? 28.741 5.947 -26.834 1.00 95.94 86 THR A N 1
ATOM 677 C CA . THR A 1 86 ? 29.617 6.639 -25.883 1.00 95.94 86 THR A CA 1
ATOM 678 C C . THR A 1 86 ? 30.892 5.848 -25.624 1.00 95.94 86 THR A C 1
ATOM 680 O O . THR A 1 86 ? 31.972 6.437 -25.637 1.00 95.94 86 THR A O 1
ATOM 683 N N . LEU A 1 87 ? 30.785 4.526 -25.480 1.00 94.62 87 LEU A N 1
ATOM 684 C CA . LEU A 1 87 ? 31.930 3.637 -25.320 1.00 94.62 87 LEU A CA 1
ATOM 685 C C . LEU A 1 87 ? 32.871 3.700 -26.531 1.00 94.62 87 LEU A C 1
ATOM 687 O O . LEU A 1 87 ? 34.070 3.884 -26.352 1.00 94.62 87 LEU A O 1
ATOM 691 N N . GLU A 1 88 ? 32.344 3.637 -27.756 1.00 92.81 88 GLU A N 1
ATOM 692 C CA . GLU A 1 88 ? 33.144 3.780 -28.984 1.00 92.81 88 GLU A CA 1
ATOM 693 C C . GLU A 1 88 ? 33.913 5.107 -29.029 1.00 92.81 88 GLU A C 1
ATOM 695 O O . GLU A 1 88 ? 35.112 5.139 -29.319 1.00 92.81 88 GLU A O 1
ATOM 700 N N . ARG A 1 89 ? 33.251 6.225 -28.693 1.00 89.38 89 ARG A N 1
ATOM 701 C CA . ARG A 1 89 ? 33.925 7.532 -28.607 1.00 89.38 89 ARG A CA 1
ATOM 702 C C . ARG A 1 89 ? 35.052 7.524 -27.583 1.00 89.38 89 ARG A C 1
ATOM 704 O O . ARG A 1 89 ? 36.115 8.073 -27.864 1.00 89.38 89 ARG A O 1
ATOM 711 N N . PHE A 1 90 ? 34.820 6.915 -26.425 1.00 88.75 90 PHE A N 1
ATOM 712 C CA . PHE A 1 90 ? 35.807 6.826 -25.357 1.00 88.75 90 PHE A CA 1
ATOM 713 C C . PHE A 1 90 ? 37.023 5.990 -25.785 1.00 88.75 90 PHE A C 1
ATOM 715 O O . PHE A 1 90 ? 38.147 6.486 -25.757 1.00 88.75 90 PHE A O 1
ATOM 722 N N . VAL A 1 91 ? 36.798 4.781 -26.309 1.00 87.56 91 VAL A N 1
ATOM 723 C CA . VAL A 1 91 ? 37.862 3.892 -26.811 1.00 87.56 91 VAL A CA 1
ATOM 724 C C . VAL A 1 91 ? 38.653 4.552 -27.944 1.00 87.56 91 VAL A C 1
ATOM 726 O O . VAL A 1 91 ? 39.879 4.449 -27.998 1.00 87.56 91 VAL A O 1
ATOM 729 N N . ARG A 1 92 ? 37.983 5.265 -28.858 1.00 79.44 92 ARG A N 1
ATOM 730 C CA . ARG A 1 92 ? 38.660 6.001 -29.933 1.00 79.44 92 ARG A CA 1
ATOM 731 C C . ARG A 1 92 ? 39.523 7.142 -29.393 1.00 79.44 92 ARG A C 1
ATOM 733 O O . ARG A 1 92 ? 40.622 7.346 -29.903 1.00 79.44 92 ARG A O 1
ATOM 740 N N . ALA A 1 93 ? 39.044 7.873 -28.388 1.00 79.50 93 ALA A N 1
ATOM 741 C CA . ALA A 1 93 ? 39.811 8.937 -27.749 1.00 79.50 93 ALA A CA 1
ATOM 742 C C . ALA A 1 93 ? 41.076 8.388 -27.066 1.00 79.50 93 ALA A C 1
ATOM 744 O O . ALA A 1 93 ? 42.154 8.948 -27.258 1.00 79.50 93 ALA A O 1
ATOM 745 N N . GLU A 1 94 ? 40.974 7.258 -26.362 1.00 75.12 94 GLU A N 1
ATOM 746 C CA . GLU A 1 94 ? 42.133 6.587 -25.757 1.00 75.12 94 GLU A CA 1
ATOM 747 C C . GLU A 1 94 ? 43.139 6.103 -26.809 1.00 75.12 94 GLU A C 1
ATOM 749 O O . GLU A 1 94 ? 44.336 6.350 -26.678 1.00 75.12 94 GLU A O 1
ATOM 754 N N . ARG A 1 95 ? 42.674 5.487 -27.904 1.00 71.19 95 ARG A N 1
ATOM 755 C CA . ARG A 1 95 ? 43.553 5.047 -29.005 1.00 71.19 95 ARG A CA 1
ATOM 756 C C . ARG A 1 95 ? 44.283 6.200 -29.694 1.00 71.19 95 ARG A C 1
ATOM 758 O O . ARG A 1 95 ? 45.413 6.020 -30.121 1.00 71.19 95 ARG A O 1
ATOM 765 N N . CYS A 1 96 ? 43.662 7.371 -29.817 1.00 68.75 96 CYS A N 1
ATOM 766 C CA . CYS A 1 96 ? 44.334 8.554 -30.362 1.00 68.75 96 CYS A CA 1
ATOM 767 C C . CYS A 1 96 ? 45.357 9.159 -29.384 1.00 68.75 96 CYS A C 1
ATOM 769 O O . CYS A 1 96 ? 46.312 9.789 -29.833 1.00 68.75 96 CYS A O 1
ATOM 771 N N . ALA A 1 97 ? 45.164 8.991 -28.071 1.00 65.12 97 ALA A N 1
ATOM 772 C CA . ALA A 1 97 ? 46.095 9.471 -27.048 1.00 65.12 97 ALA A CA 1
ATOM 773 C C . ALA A 1 97 ? 47.342 8.575 -26.918 1.00 65.12 97 ALA A C 1
ATOM 775 O O . ALA A 1 97 ? 48.423 9.066 -26.598 1.00 65.12 97 ALA A O 1
ATOM 776 N N . VAL A 1 98 ? 47.207 7.279 -27.211 1.00 66.06 98 VAL A N 1
ATOM 777 C CA . VAL A 1 98 ? 48.313 6.315 -27.288 1.00 66.06 98 VAL A CA 1
ATOM 778 C C . VAL A 1 98 ? 48.741 6.181 -28.757 1.00 66.06 98 VAL A C 1
ATOM 780 O O . VAL A 1 98 ? 48.344 5.248 -29.447 1.00 66.06 98 VAL A O 1
ATOM 783 N N . GLY A 1 99 ? 49.480 7.167 -29.279 1.00 57.19 99 GLY A N 1
ATOM 784 C CA . GLY A 1 99 ? 49.966 7.165 -30.672 1.00 57.19 99 GLY A CA 1
ATOM 785 C C . GLY A 1 99 ? 50.791 5.913 -31.038 1.00 57.19 99 GLY A C 1
ATOM 786 O O . GLY A 1 99 ? 51.248 5.204 -30.137 1.00 57.19 99 GLY A O 1
ATOM 787 N N . PRO A 1 100 ? 51.000 5.614 -32.340 1.00 59.31 100 PRO A N 1
ATOM 788 C CA . PRO A 1 100 ? 51.780 4.449 -32.741 1.00 59.31 100 PRO A CA 1
ATOM 789 C C . PRO A 1 100 ? 53.231 4.661 -32.296 1.00 59.31 100 PRO A C 1
ATOM 791 O O . PRO A 1 100 ? 53.851 5.657 -32.668 1.00 59.31 100 PRO A O 1
ATOM 794 N N . THR A 1 101 ? 53.736 3.754 -31.462 1.00 60.38 101 THR A N 1
ATOM 795 C CA . THR A 1 101 ? 55.174 3.614 -31.192 1.00 60.38 101 THR A CA 1
ATOM 796 C C . THR A 1 101 ? 55.932 3.272 -32.460 1.00 60.38 101 THR A C 1
ATOM 798 O O . THR A 1 101 ? 55.407 2.412 -33.209 1.00 60.38 101 THR A O 1
#

Radius of gyration: 35.31 Å; Cα contacts (8 Å, |Δi|>4): 44; chains: 1; bounding box: 80×16×82 Å

Secondary structure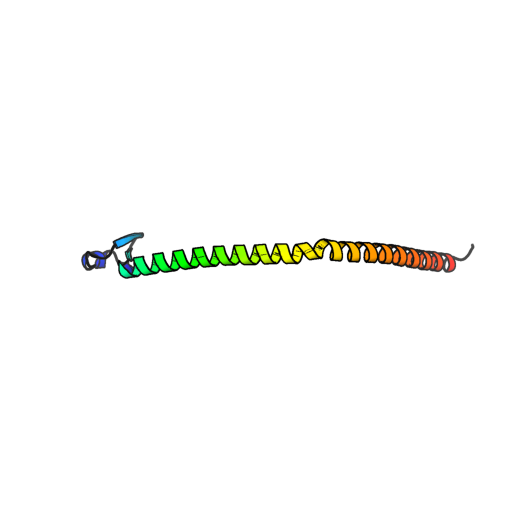 (DSSP, 8-state):
-EEEGGGGGGS-TTPEEEEE-SSEEEEE-HHHHHHHHHHHHHHHHHHHHHHHHHHHHHHHHHTTHHHHHHHHHHHHHHHHHHHHHHHHHHHHHHHHHS---

Sequence (101 aa):
LEVTAAQAAKIPPEYIRKQTLKNQERFITPELKEYEDKVLRAEERATSLEQELFNALRERVATATARLKQTADVLAEVDVLAALATLERFVRAERCAVGPT

Foldseek 3Di:
DKAFPVCPVVDDPQWDWDDDDPGITDTDHPVRVVVVVVVVVVVVVVVVVVVVVVVVVVVVVVVCVVVVVVVVVVVVVVVVVVVVVVVVVVVVVVDVVVDDD

pLDDT: mean 88.52, std 10.57, range [57.19, 98.56]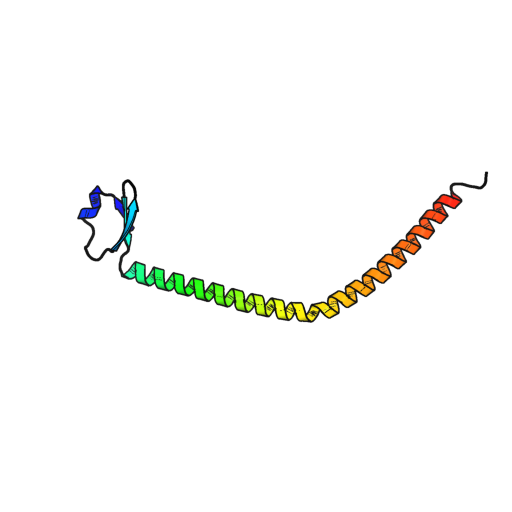

Nearest PDB structures (foldseek):
  3zlj-assembly1_A  TM=8.134E-01  e=6.703E-04  Escherichia coli K-12
  3zlj-assembly1_B  TM=7.764E-01  e=7.640E-04  Escherichia coli K-12
  1nne-assembly1_A  TM=8.068E-01  e=3.443E-03  Thermus aquaticus
  3thx-assembly1_B  TM=9.337E-01  e=7.972E-02  Homo sapiens
  8om5-assembly1_B  TM=9.335E-01  e=1.534E-01  Homo sapiens

Solvent-accessible surface area (backbone atoms only — not comparable to full-atom values): 5746 Å² total; per-residue (Å²): 89,82,40,45,65,92,51,54,88,75,55,62,87,74,49,42,80,74,49,84,52,102,69,33,35,32,35,42,43,64,68,58,47,55,50,50,54,52,49,53,56,47,50,55,51,49,54,52,50,50,52,50,54,51,51,56,48,50,53,61,54,55,72,47,44,63,60,53,49,54,52,49,54,56,50,49,54,52,49,54,53,53,50,51,58,48,50,54,53,49,54,50,53,53,53,67,72,57,61,88,129

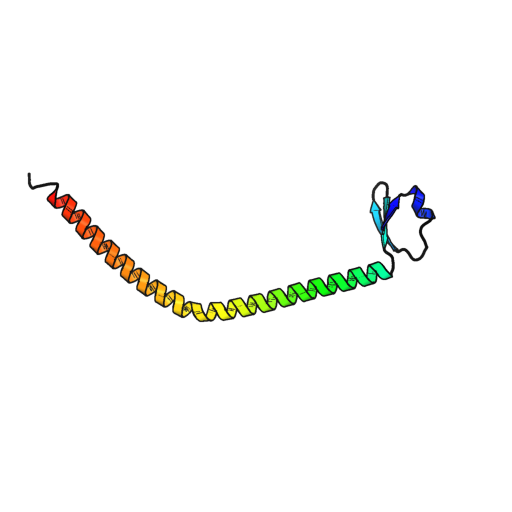Mean predicted aligned error: 10.29 Å